Protein AF-A0A0N4UD01-F1 (afdb_monomer_lite)

Secondary structure (DSSP, 8-state):
--HHHHHHHHHHHHHHHHHHHHHHHHHHHHHHHHHHHHHHHHHHHHHH--GGGS-HHHHHHHHHHHHHHHHHHHHS---HHHHHHHHHHHHHHHHHHHHHHHHHHHHHHHHHHHHHT-

Structure (mmCIF, N/CA/C/O backbone):
data_AF-A0A0N4UD01-F1
#
_entry.id   AF-A0A0N4UD01-F1
#
loop_
_atom_site.group_PDB
_atom_site.id
_atom_site.type_symbol
_atom_site.label_atom_id
_atom_site.label_alt_id
_atom_site.label_comp_id
_atom_site.label_asym_id
_atom_site.label_entity_id
_atom_site.label_seq_id
_atom_site.p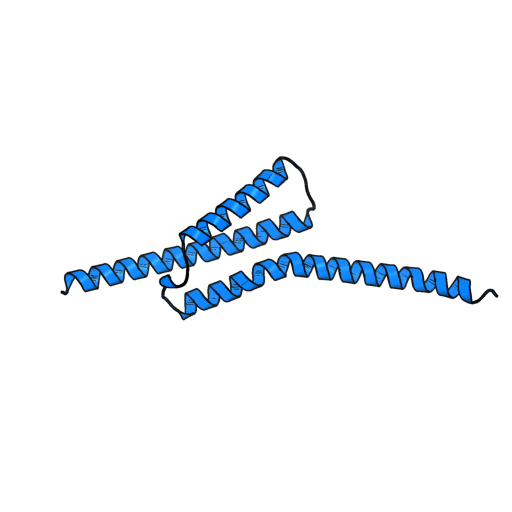dbx_PDB_ins_code
_atom_site.Cartn_x
_atom_site.Cartn_y
_atom_site.Cartn_z
_atom_site.occupancy
_atom_site.B_iso_or_equiv
_atom_site.auth_seq_id
_atom_site.auth_comp_id
_atom_site.auth_asym_id
_atom_site.auth_atom_id
_atom_site.pdbx_PDB_model_num
ATOM 1 N N . MET A 1 1 ? -8.208 -9.729 56.823 1.00 49.91 1 MET A N 1
ATOM 2 C CA . MET A 1 1 ? -7.866 -9.969 55.401 1.00 49.91 1 MET A CA 1
ATOM 3 C C . MET A 1 1 ? -8.584 -8.994 54.443 1.00 49.91 1 MET A C 1
ATOM 5 O O . MET A 1 1 ? -9.029 -9.388 53.385 1.00 49.91 1 MET A O 1
ATOM 9 N N . MET A 1 2 ? -8.692 -7.696 54.756 1.00 59.66 2 MET A N 1
ATOM 10 C CA . MET A 1 2 ? -9.472 -6.738 53.934 1.00 59.66 2 MET A CA 1
ATOM 11 C C . MET A 1 2 ? -8.598 -5.812 53.064 1.00 59.66 2 MET A C 1
ATOM 13 O O . MET A 1 2 ? -9.105 -4.932 52.378 1.00 59.66 2 MET A O 1
ATOM 17 N N . LEU A 1 3 ? -7.273 -5.984 53.113 1.00 64.81 3 LEU A N 1
ATOM 18 C CA . LEU A 1 3 ? -6.328 -5.140 52.376 1.00 64.81 3 LEU A CA 1
ATOM 19 C C . LEU A 1 3 ? -6.055 -5.652 50.948 1.00 64.81 3 LEU A C 1
ATOM 21 O O . LEU A 1 3 ? -5.754 -4.836 50.090 1.00 64.81 3 LEU A O 1
ATOM 25 N N . ILE A 1 4 ? -6.240 -6.953 50.672 1.00 71.56 4 ILE A N 1
ATOM 26 C CA . ILE A 1 4 ? -6.049 -7.542 49.328 1.00 71.56 4 ILE A CA 1
ATOM 27 C C . ILE A 1 4 ? -7.150 -7.098 48.342 1.00 71.56 4 ILE A C 1
ATOM 29 O O . ILE A 1 4 ? -6.863 -6.813 47.181 1.00 71.56 4 ILE A O 1
ATOM 33 N N . GLU A 1 5 ? -8.398 -6.974 48.806 1.00 69.19 5 GLU A N 1
ATOM 34 C CA . GLU A 1 5 ? -9.534 -6.587 47.953 1.00 69.19 5 GLU A CA 1
ATOM 35 C C . GLU A 1 5 ? -9.434 -5.129 47.484 1.00 69.19 5 GLU A C 1
ATOM 37 O O . GLU A 1 5 ? -9.598 -4.846 46.301 1.00 69.19 5 GLU A O 1
ATOM 42 N N . ARG A 1 6 ? -9.064 -4.190 48.371 1.00 66.06 6 ARG A N 1
ATOM 43 C CA . ARG A 1 6 ? -8.864 -2.786 47.968 1.00 66.06 6 ARG A CA 1
ATOM 44 C C . ARG A 1 6 ? -7.727 -2.631 46.956 1.00 66.06 6 ARG A C 1
ATOM 46 O O . ARG A 1 6 ? -7.882 -1.879 45.999 1.00 66.06 6 ARG A O 1
ATOM 53 N N . THR A 1 7 ? -6.635 -3.385 47.110 1.00 63.31 7 THR A N 1
ATOM 54 C CA . THR A 1 7 ? -5.548 -3.378 46.120 1.00 63.31 7 THR A CA 1
ATOM 55 C C . THR A 1 7 ? -5.973 -3.969 44.778 1.00 63.31 7 THR A C 1
ATOM 57 O O . THR A 1 7 ? -5.538 -3.472 43.747 1.00 63.31 7 THR A O 1
ATOM 60 N N . ALA A 1 8 ? -6.857 -4.972 44.752 1.00 60.41 8 ALA A N 1
ATOM 61 C CA . ALA A 1 8 ? -7.358 -5.542 43.500 1.00 60.41 8 ALA A CA 1
ATOM 62 C C . ALA A 1 8 ? -8.215 -4.536 42.709 1.00 60.41 8 ALA A C 1
ATOM 64 O O . ALA A 1 8 ? -8.070 -4.437 41.489 1.00 60.41 8 ALA A O 1
ATOM 65 N N . ILE A 1 9 ? -9.040 -3.742 43.403 1.00 60.78 9 ILE A N 1
ATOM 66 C CA . ILE A 1 9 ? -9.859 -2.693 42.779 1.00 60.78 9 ILE A CA 1
ATOM 67 C C . ILE A 1 9 ? -9.003 -1.540 42.236 1.00 60.78 9 ILE A C 1
ATOM 69 O O . ILE A 1 9 ? -9.370 -0.979 41.212 1.00 60.78 9 ILE A O 1
ATOM 73 N N . GLU A 1 10 ? -7.851 -1.216 42.838 1.00 66.62 10 GLU A N 1
ATOM 74 C CA . GLU A 1 10 ? -6.907 -0.221 42.284 1.00 66.62 10 GLU A CA 1
ATOM 75 C C . GLU A 1 10 ? -5.976 -0.789 41.196 1.00 66.62 10 GLU A C 1
ATOM 77 O O . GLU A 1 10 ? -5.565 -0.066 40.287 1.00 66.62 10 GLU A O 1
ATOM 82 N N . MET A 1 11 ? -5.677 -2.091 41.217 1.00 63.50 11 MET A N 1
ATOM 83 C CA . MET A 1 11 ? -4.901 -2.748 40.156 1.00 63.50 11 MET A CA 1
ATOM 84 C C . MET A 1 11 ? -5.709 -2.935 38.862 1.00 63.50 11 MET A C 1
ATOM 86 O O . MET A 1 11 ? -5.126 -2.933 37.775 1.00 63.50 11 MET A O 1
ATOM 90 N N . LEU A 1 12 ? -7.039 -3.051 38.953 1.00 67.19 12 LEU A N 1
ATOM 91 C CA . LEU A 1 12 ? -7.939 -3.145 37.798 1.00 67.19 12 LEU A CA 1
ATOM 92 C C . LEU A 1 12 ? -7.863 -1.932 36.843 1.00 67.19 12 LEU A C 1
ATOM 94 O O . LEU A 1 12 ? -7.619 -2.159 35.655 1.00 67.19 12 LEU A O 1
ATOM 98 N N . PRO A 1 13 ? -8.004 -0.663 37.298 1.00 74.62 13 PRO A N 1
ATOM 99 C CA . PRO A 1 13 ? -7.938 0.495 36.415 1.00 74.62 13 PRO A CA 1
ATOM 100 C C . PRO A 1 13 ? -6.541 0.669 35.830 1.00 74.62 13 PRO A C 1
ATOM 102 O O . PRO A 1 13 ? -6.432 0.992 34.653 1.00 74.62 13 PRO A O 1
ATOM 105 N N . LEU A 1 14 ? -5.468 0.397 36.586 1.00 77.94 14 LEU A N 1
ATOM 106 C CA . LEU A 1 14 ? -4.110 0.443 36.033 1.00 77.94 14 LEU A CA 1
ATOM 107 C C . LEU A 1 14 ? -3.938 -0.576 34.904 1.00 77.94 14 LEU A C 1
ATOM 109 O O . LEU A 1 14 ? -3.404 -0.228 33.854 1.00 77.94 14 LEU A O 1
ATOM 113 N N . ARG A 1 15 ? -4.410 -1.817 35.081 1.00 78.38 15 ARG A N 1
ATOM 114 C CA . ARG A 1 15 ? -4.319 -2.850 34.040 1.00 78.38 15 ARG A CA 1
ATOM 115 C C . ARG A 1 15 ? -5.110 -2.465 32.791 1.00 78.38 15 ARG A C 1
ATOM 117 O O . ARG A 1 15 ? -4.600 -2.645 31.686 1.00 78.38 15 ARG A O 1
ATOM 124 N N . GLU A 1 16 ? -6.314 -1.921 32.951 1.00 79.94 16 GLU A N 1
ATOM 125 C CA . GLU A 1 16 ? -7.118 -1.456 31.819 1.00 79.94 16 GLU A CA 1
ATOM 126 C C . GLU A 1 16 ? -6.483 -0.250 31.121 1.00 79.94 16 GLU A C 1
ATOM 128 O O . GLU A 1 16 ? -6.299 -0.298 29.905 1.00 79.94 16 GLU A O 1
ATOM 133 N N . VAL A 1 17 ? -6.031 0.763 31.869 1.00 83.44 17 VAL A N 1
ATOM 134 C CA . VAL A 1 17 ? -5.336 1.944 31.329 1.00 83.44 17 VAL A CA 1
ATOM 135 C C . VAL A 1 17 ? -4.060 1.543 30.581 1.00 83.44 17 VAL A C 1
ATOM 137 O O . VAL A 1 17 ? -3.828 1.995 29.461 1.00 83.44 17 VAL A O 1
ATOM 140 N N . ILE A 1 18 ? -3.250 0.639 31.137 1.00 87.62 18 ILE A N 1
ATOM 141 C CA . ILE A 1 18 ? -2.056 0.119 30.455 1.00 87.62 18 ILE A CA 1
ATOM 142 C C . ILE A 1 18 ? -2.454 -0.618 29.170 1.00 87.62 18 ILE A C 1
ATOM 144 O O . ILE A 1 18 ? -1.831 -0.416 28.128 1.00 87.62 18 ILE A O 1
ATOM 148 N N . SER A 1 19 ? -3.514 -1.432 29.202 1.00 82.75 19 SER A N 1
ATOM 149 C CA . SER A 1 19 ? -3.964 -2.177 28.022 1.00 82.75 19 SER A CA 1
ATOM 150 C C . SER A 1 19 ? -4.487 -1.275 26.897 1.00 82.75 19 SER A C 1
ATOM 152 O O . SER A 1 19 ? -4.134 -1.504 25.739 1.00 82.75 19 SER A O 1
ATOM 154 N N . ILE A 1 20 ? -5.235 -0.207 27.207 1.00 84.31 20 ILE A N 1
ATOM 155 C CA . ILE A 1 20 ? -5.681 0.769 26.197 1.00 84.31 20 ILE A CA 1
ATOM 156 C C . ILE A 1 20 ? -4.501 1.570 25.643 1.00 84.31 20 ILE A C 1
ATOM 158 O O . ILE A 1 20 ? -4.448 1.813 24.438 1.00 84.31 20 ILE A O 1
ATOM 162 N N . MET A 1 21 ? -3.515 1.921 26.480 1.00 88.12 21 MET A N 1
ATOM 163 C CA . MET A 1 21 ? -2.298 2.603 26.029 1.00 88.12 21 MET A CA 1
ATOM 164 C C . MET A 1 21 ? -1.524 1.729 25.038 1.00 88.12 21 MET A C 1
ATOM 166 O O . MET A 1 21 ? -1.122 2.211 23.978 1.00 88.12 21 MET A O 1
ATOM 170 N N . ILE A 1 22 ? -1.370 0.434 25.340 1.00 88.81 22 ILE A N 1
ATOM 171 C CA . ILE A 1 22 ? -0.720 -0.539 24.452 1.00 88.81 22 ILE A CA 1
ATOM 172 C C . ILE A 1 22 ? -1.517 -0.715 23.155 1.00 88.81 22 ILE A C 1
ATOM 174 O O . ILE A 1 22 ? -0.916 -0.741 22.082 1.00 88.81 22 ILE A O 1
ATOM 178 N N . LEU A 1 23 ? -2.849 -0.803 23.218 1.00 84.81 23 LEU A N 1
ATOM 179 C CA . LEU A 1 23 ? -3.700 -0.971 22.035 1.00 84.81 23 LEU A CA 1
ATOM 180 C C . LEU A 1 23 ? -3.615 0.233 21.088 1.00 84.81 23 LEU A C 1
ATOM 182 O O . LEU A 1 23 ? -3.473 0.053 19.877 1.00 84.81 23 LEU A O 1
ATOM 186 N N . VAL A 1 24 ? -3.669 1.455 21.624 1.00 84.12 24 VAL A N 1
ATOM 187 C CA . VAL A 1 24 ? -3.542 2.688 20.829 1.00 84.12 24 VAL A CA 1
ATOM 188 C C . VAL A 1 24 ? -2.145 2.788 20.224 1.00 84.12 24 VAL A C 1
ATOM 190 O O . VAL A 1 24 ? -2.017 3.071 19.032 1.00 84.12 24 VAL A O 1
ATOM 193 N N . LEU A 1 25 ? -1.100 2.494 21.005 1.00 89.00 25 LEU A N 1
ATOM 194 C CA . LEU A 1 25 ? 0.277 2.480 20.514 1.00 89.00 25 LEU A CA 1
ATOM 195 C C . LEU A 1 25 ? 0.469 1.437 19.406 1.00 89.00 25 LEU A C 1
ATOM 197 O O . LEU A 1 25 ? 1.042 1.752 18.367 1.00 89.00 25 LEU A O 1
ATOM 201 N N . SER A 1 26 ? -0.050 0.221 19.598 1.00 86.94 26 SER A N 1
ATOM 202 C CA . SER A 1 26 ? -0.004 -0.865 18.614 1.00 86.94 26 SER A CA 1
ATOM 203 C C . SER A 1 26 ? -0.738 -0.491 17.328 1.00 86.94 26 SER A C 1
ATOM 205 O O . SER A 1 26 ? -0.180 -0.639 16.244 1.00 86.94 26 SER A O 1
ATOM 207 N N . SER A 1 27 ? -1.939 0.083 17.434 1.00 82.88 27 SER A N 1
ATOM 208 C CA . SER A 1 27 ? -2.721 0.551 16.281 1.00 82.88 27 SER A CA 1
ATOM 209 C C . SER A 1 27 ? -1.988 1.652 15.514 1.00 82.88 27 SER A C 1
ATOM 211 O O . SER A 1 27 ? -1.902 1.609 14.287 1.00 82.88 27 SER A O 1
ATOM 213 N N . GLY A 1 28 ? -1.382 2.601 16.234 1.00 83.38 28 GLY A N 1
ATOM 214 C CA . GLY A 1 28 ? -0.505 3.610 15.649 1.00 83.38 28 GLY A CA 1
ATOM 215 C C . GLY A 1 28 ? 0.682 2.978 14.921 1.00 83.38 28 GLY A C 1
ATOM 216 O O . GLY A 1 28 ? 0.952 3.325 13.774 1.00 83.38 28 GLY A O 1
ATOM 217 N N . PHE A 1 29 ? 1.346 1.996 15.532 1.00 87.31 29 PHE A N 1
ATOM 218 C CA . PHE A 1 29 ? 2.466 1.275 14.921 1.00 87.31 29 PHE A CA 1
ATOM 219 C C . PHE A 1 29 ? 2.057 0.470 13.682 1.00 87.31 29 PHE A C 1
ATOM 221 O O . PHE A 1 29 ? 2.825 0.390 12.732 1.00 87.31 29 PHE A O 1
ATOM 228 N N . ILE A 1 30 ? 0.850 -0.092 13.645 1.00 83.62 30 ILE A N 1
ATOM 229 C CA . ILE A 1 30 ? 0.319 -0.801 12.471 1.00 83.62 30 ILE A CA 1
ATOM 230 C C . ILE A 1 30 ? 0.101 0.177 11.307 1.00 83.62 30 ILE A C 1
ATOM 232 O O . ILE A 1 30 ? 0.463 -0.122 10.165 1.00 83.62 30 ILE A O 1
ATOM 236 N N . ILE A 1 31 ? -0.446 1.363 11.591 1.00 81.19 31 ILE A N 1
ATOM 237 C CA . ILE A 1 31 ? -0.694 2.403 10.585 1.00 81.19 31 ILE A CA 1
ATOM 238 C C . ILE A 1 31 ? 0.627 2.998 10.079 1.00 81.19 31 ILE A C 1
ATOM 240 O O . ILE A 1 31 ? 0.889 3.002 8.876 1.00 81.19 31 ILE A O 1
ATOM 244 N N . PHE A 1 32 ? 1.479 3.473 10.989 1.00 83.25 32 PHE A N 1
ATOM 245 C CA . PHE A 1 32 ? 2.726 4.157 10.641 1.00 83.25 32 PHE A CA 1
ATOM 246 C C . PHE A 1 32 ? 3.838 3.199 10.223 1.00 83.25 32 PHE A C 1
ATOM 248 O O . PHE A 1 32 ? 4.574 3.502 9.288 1.00 83.25 32 PHE A O 1
ATOM 255 N N . GLY A 1 33 ? 3.947 2.030 10.851 1.00 84.19 33 GLY A N 1
ATOM 256 C CA . GLY A 1 33 ? 4.985 1.042 10.551 1.00 84.19 33 GLY A CA 1
ATOM 257 C C . GLY A 1 33 ? 4.937 0.554 9.106 1.00 84.19 33 GLY A C 1
ATOM 258 O O . GLY A 1 33 ? 5.984 0.325 8.509 1.00 84.19 33 GLY A O 1
ATOM 259 N N . GLY A 1 34 ? 3.744 0.484 8.503 1.00 81.44 34 GLY A N 1
ATOM 260 C CA . GLY A 1 34 ? 3.601 0.207 7.072 1.00 81.44 34 GLY A CA 1
ATOM 261 C C . GLY A 1 34 ? 4.060 1.360 6.173 1.00 81.44 34 GLY A C 1
ATOM 262 O O . GLY A 1 34 ? 4.568 1.112 5.086 1.00 81.44 34 GLY A O 1
ATOM 263 N N . ALA A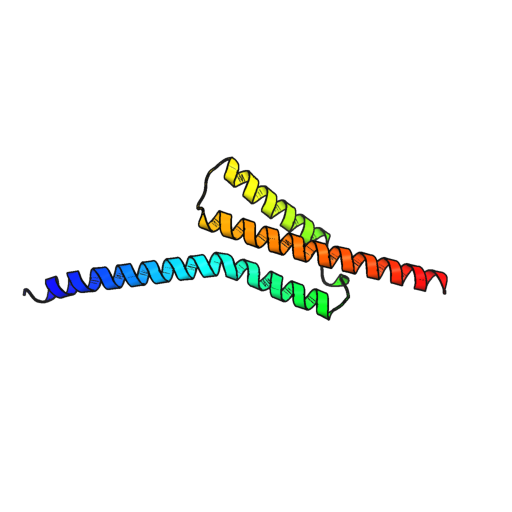 1 35 ? 3.923 2.614 6.615 1.00 82.56 35 ALA A N 1
ATOM 264 C CA . ALA A 1 35 ? 4.273 3.804 5.833 1.00 82.56 35 ALA A CA 1
ATOM 265 C C . ALA A 1 35 ? 5.775 4.141 5.862 1.00 82.56 35 ALA A C 1
ATOM 267 O O . ALA A 1 35 ? 6.325 4.602 4.861 1.00 82.56 35 ALA A O 1
ATOM 268 N N . VAL A 1 36 ? 6.445 3.877 6.988 1.00 86.19 36 VAL A N 1
ATOM 269 C CA . VAL A 1 36 ? 7.890 4.091 7.193 1.00 86.19 36 VAL A CA 1
ATOM 270 C C . VAL A 1 36 ? 8.765 3.547 6.050 1.00 86.19 36 VAL A C 1
ATOM 272 O O . VAL A 1 36 ? 9.553 4.327 5.507 1.00 86.19 36 VAL A O 1
ATOM 275 N N . PRO A 1 37 ? 8.651 2.273 5.618 1.00 82.62 37 PRO A N 1
ATOM 276 C CA . PRO A 1 37 ? 9.479 1.753 4.530 1.00 82.62 37 PRO A CA 1
ATOM 277 C C . PRO A 1 37 ? 9.262 2.504 3.215 1.00 82.62 37 PRO A C 1
ATOM 279 O O . PRO A 1 37 ? 10.210 2.651 2.453 1.00 82.62 37 PRO A O 1
ATOM 282 N N . TYR A 1 38 ? 8.063 3.035 2.953 1.00 80.69 38 TYR A N 1
ATOM 283 C CA . TYR A 1 38 ? 7.805 3.812 1.737 1.00 80.69 38 TYR A CA 1
ATOM 284 C C . TYR A 1 38 ? 8.480 5.175 1.760 1.00 80.69 38 TYR A C 1
ATOM 286 O O . TYR A 1 38 ? 8.947 5.630 0.721 1.00 80.69 38 TYR A O 1
ATOM 294 N N . VAL A 1 39 ? 8.597 5.803 2.931 1.00 83.56 39 VAL A N 1
ATOM 295 C CA . VAL A 1 39 ? 9.363 7.048 3.082 1.00 83.56 39 VAL A CA 1
ATOM 296 C C . VAL A 1 39 ? 10.852 6.792 2.849 1.00 83.56 39 VAL A C 1
ATOM 298 O O . VAL A 1 39 ? 11.483 7.515 2.081 1.00 83.56 39 VAL A O 1
ATOM 301 N N . PHE A 1 40 ? 11.410 5.732 3.437 1.00 85.94 40 PHE A N 1
ATOM 302 C CA . PHE A 1 40 ? 12.801 5.350 3.173 1.00 85.94 40 PHE A CA 1
ATOM 303 C C . PHE A 1 40 ? 13.030 5.012 1.697 1.00 85.94 40 PHE A C 1
ATOM 305 O O . PHE A 1 40 ? 13.999 5.471 1.093 1.00 85.94 40 PHE A O 1
ATOM 312 N N . GLN A 1 41 ? 12.098 4.283 1.086 1.00 82.19 41 GLN A N 1
ATOM 313 C CA . GLN A 1 41 ? 12.166 3.933 -0.327 1.00 82.19 41 GLN A CA 1
ATOM 314 C C . GLN A 1 41 ? 12.061 5.170 -1.229 1.00 82.19 41 GLN A C 1
ATOM 316 O O . GLN A 1 41 ? 12.744 5.251 -2.248 1.00 82.19 41 GLN A O 1
ATOM 321 N N . TYR A 1 42 ? 11.254 6.162 -0.847 1.00 82.81 42 TYR A N 1
ATOM 322 C CA . TYR A 1 42 ? 11.178 7.447 -1.538 1.00 82.81 42 TYR A CA 1
ATOM 323 C C . TYR A 1 42 ? 12.534 8.157 -1.534 1.00 82.81 42 TYR A C 1
ATOM 325 O O . TYR A 1 42 ? 13.003 8.602 -2.584 1.00 82.81 42 TYR A O 1
ATOM 333 N N . MET A 1 43 ? 13.183 8.232 -0.367 1.00 84.31 43 MET A N 1
ATOM 334 C CA . MET A 1 43 ? 14.503 8.851 -0.230 1.00 84.31 43 MET A CA 1
ATOM 335 C C . MET A 1 43 ? 15.544 8.144 -1.099 1.00 84.31 43 MET A C 1
ATOM 337 O O . MET A 1 43 ? 16.276 8.814 -1.825 1.00 84.31 43 MET A O 1
ATOM 341 N N . GLU A 1 44 ? 15.555 6.810 -1.108 1.00 82.75 44 GLU A N 1
ATOM 342 C CA . GLU A 1 44 ? 16.500 6.041 -1.919 1.00 82.75 44 GLU A CA 1
ATOM 343 C C . GLU A 1 44 ? 16.302 6.271 -3.429 1.00 82.75 44 GLU A C 1
ATOM 345 O O . GLU A 1 44 ? 17.277 6.451 -4.161 1.00 82.75 44 GLU A O 1
ATOM 350 N N . ILE A 1 45 ? 15.056 6.341 -3.916 1.00 76.94 45 ILE A N 1
ATOM 351 C CA . ILE A 1 45 ? 14.774 6.632 -5.335 1.00 76.94 45 ILE A CA 1
ATOM 352 C C . ILE A 1 45 ? 15.253 8.040 -5.715 1.00 76.94 45 ILE A C 1
ATOM 354 O O . ILE A 1 45 ? 15.802 8.242 -6.807 1.00 76.94 45 ILE A O 1
ATOM 358 N N . VAL A 1 46 ? 15.049 9.020 -4.831 1.00 77.38 46 VAL A N 1
ATOM 359 C CA . VAL A 1 46 ? 15.494 10.402 -5.050 1.00 77.38 46 VAL A CA 1
ATOM 360 C C . VAL A 1 46 ? 17.020 10.491 -5.052 1.00 77.38 46 VAL A C 1
ATOM 362 O O . VAL A 1 46 ? 17.582 11.141 -5.937 1.00 77.38 46 VAL A O 1
ATOM 365 N N . GLU A 1 47 ? 17.690 9.817 -4.117 1.00 78.50 47 GLU A N 1
ATOM 366 C CA . GLU A 1 47 ? 19.150 9.814 -3.990 1.00 78.50 47 GLU A CA 1
ATOM 367 C C . GLU A 1 47 ? 19.820 9.124 -5.182 1.00 78.50 47 GLU A C 1
ATOM 369 O O . GLU A 1 47 ? 20.712 9.691 -5.817 1.00 78.50 47 GLU A O 1
ATOM 374 N N . ARG A 1 48 ? 19.347 7.929 -5.555 1.00 74.94 48 ARG A N 1
ATOM 375 C CA . ARG A 1 48 ? 19.931 7.148 -6.655 1.00 74.94 48 ARG A CA 1
ATOM 376 C C . ARG A 1 48 ? 19.734 7.823 -8.014 1.00 74.94 48 ARG A C 1
ATOM 378 O O . ARG A 1 48 ? 20.472 7.496 -8.942 1.00 74.94 48 ARG A O 1
ATOM 385 N N . LYS A 1 49 ? 18.740 8.717 -8.172 1.00 67.56 49 LYS A N 1
ATOM 386 C CA . LYS A 1 49 ? 18.315 9.341 -9.454 1.00 67.56 49 LYS A CA 1
ATOM 387 C C . LYS A 1 49 ? 18.175 8.352 -10.620 1.00 67.56 49 LYS A C 1
ATOM 389 O O . LYS A 1 49 ? 18.202 8.738 -11.789 1.00 67.56 49 LYS A O 1
ATOM 394 N N . ASN A 1 50 ? 18.046 7.071 -10.309 1.00 60.38 50 ASN A N 1
ATOM 395 C CA . ASN A 1 50 ? 18.089 5.990 -11.263 1.00 60.38 50 ASN A CA 1
ATOM 396 C C . ASN A 1 50 ? 16.999 5.014 -10.840 1.00 60.38 50 ASN A C 1
ATOM 398 O O . ASN A 1 50 ? 17.124 4.318 -9.836 1.00 60.38 50 ASN A O 1
ATOM 402 N N . SER A 1 51 ? 15.896 4.995 -11.586 1.00 56.62 51 SER A N 1
ATOM 403 C CA . SER A 1 51 ? 14.751 4.132 -11.290 1.00 56.62 51 SER A CA 1
ATOM 404 C C . SER A 1 51 ? 15.039 2.654 -11.550 1.00 56.62 51 SER A C 1
ATOM 406 O O . SER A 1 51 ? 14.145 1.839 -11.391 1.00 56.62 51 SER A O 1
ATOM 408 N N . GLN A 1 52 ? 16.260 2.276 -11.940 1.00 56.34 52 GLN A N 1
ATOM 409 C CA . GLN A 1 52 ? 16.612 0.868 -12.128 1.00 56.34 52 GLN A CA 1
ATOM 410 C C . GLN A 1 52 ? 16.583 0.059 -10.828 1.00 56.34 52 GLN A C 1
ATOM 412 O O . GLN A 1 52 ? 16.358 -1.144 -10.880 1.00 56.34 52 GLN A O 1
ATOM 417 N N . GLY A 1 53 ? 16.737 0.707 -9.669 1.00 59.69 53 GLY A N 1
ATOM 418 C CA . GLY A 1 53 ? 16.551 0.045 -8.376 1.00 59.69 53 GLY A CA 1
ATOM 419 C C . GLY A 1 53 ? 15.089 -0.277 -8.043 1.00 59.69 53 GLY A C 1
ATOM 420 O O . GLY A 1 53 ? 14.840 -1.047 -7.122 1.00 59.69 53 GLY A O 1
ATOM 421 N N . PHE A 1 54 ? 14.112 0.286 -8.768 1.00 64.62 54 PHE A N 1
ATOM 422 C CA . PHE A 1 54 ? 12.702 0.185 -8.400 1.00 64.62 54 PHE A CA 1
ATOM 423 C C . PHE A 1 54 ? 11.808 -0.219 -9.577 1.00 64.62 54 PHE A C 1
ATOM 425 O O . PHE A 1 54 ? 11.681 0.484 -10.580 1.00 64.62 54 PHE A O 1
ATOM 432 N N . SER A 1 55 ? 11.138 -1.364 -9.437 1.00 74.31 55 SER A N 1
ATOM 433 C CA . SER A 1 55 ? 10.241 -1.886 -10.465 1.00 74.31 55 SER A CA 1
ATOM 434 C C . SER A 1 55 ? 8.900 -1.151 -10.438 1.00 74.31 55 SER A C 1
ATOM 436 O O . SER A 1 55 ? 8.069 -1.356 -9.552 1.00 74.31 55 SER A O 1
ATOM 438 N N . LEU A 1 56 ? 8.665 -0.325 -11.459 1.00 79.31 56 LEU A N 1
ATOM 439 C CA . LEU A 1 56 ? 7.377 0.333 -11.706 1.00 79.31 56 LEU A CA 1
ATOM 440 C C . LEU A 1 56 ? 6.228 -0.695 -11.741 1.00 79.31 56 LEU A C 1
ATOM 442 O O . LEU A 1 56 ? 5.156 -0.429 -11.203 1.00 79.31 56 LEU A O 1
ATOM 446 N N . LEU A 1 57 ? 6.475 -1.895 -12.284 1.00 84.00 57 LEU A N 1
ATOM 447 C CA . LEU A 1 57 ? 5.508 -2.999 -12.305 1.00 84.00 57 LEU A CA 1
ATOM 448 C C . LEU A 1 57 ? 5.142 -3.483 -10.896 1.00 84.00 57 LEU A C 1
ATOM 450 O O . LEU A 1 57 ? 3.967 -3.706 -10.612 1.00 84.00 57 LEU A O 1
ATOM 454 N N . VAL A 1 58 ? 6.124 -3.601 -9.998 1.00 83.75 58 VAL A N 1
ATOM 455 C CA . VAL A 1 58 ? 5.878 -3.983 -8.598 1.00 83.75 58 VAL A CA 1
ATOM 456 C C . VAL A 1 58 ? 5.061 -2.900 -7.897 1.00 83.75 58 VAL A C 1
ATOM 458 O O . VAL A 1 58 ? 4.067 -3.210 -7.249 1.00 83.75 58 VAL A O 1
ATOM 461 N N . CYS A 1 59 ? 5.401 -1.624 -8.093 1.00 84.56 59 CYS A N 1
ATOM 462 C CA . CYS A 1 59 ? 4.637 -0.510 -7.528 1.00 84.56 59 CYS A CA 1
ATOM 463 C C . CYS A 1 59 ? 3.174 -0.497 -8.003 1.00 84.56 59 CYS A C 1
ATOM 465 O O . CYS A 1 59 ? 2.260 -0.374 -7.188 1.00 84.56 59 CYS A O 1
ATOM 467 N N . LEU A 1 60 ? 2.939 -0.710 -9.303 1.00 86.12 60 LEU A N 1
ATOM 468 C CA . LEU A 1 60 ? 1.591 -0.864 -9.857 1.00 86.12 60 LEU A CA 1
ATOM 469 C C . LEU A 1 60 ? 0.853 -2.054 -9.236 1.00 86.12 60 LEU A C 1
ATOM 471 O O . LEU A 1 60 ? -0.306 -1.916 -8.852 1.00 86.12 60 LEU A O 1
ATOM 475 N N . SER A 1 61 ? 1.523 -3.198 -9.075 1.00 88.94 61 SER A N 1
ATOM 476 C CA . SER A 1 61 ? 0.936 -4.378 -8.434 1.00 88.94 61 SER A CA 1
ATOM 477 C C . SER A 1 61 ? 0.522 -4.104 -6.985 1.00 88.94 61 SER A C 1
ATOM 479 O O . SER A 1 61 ? -0.555 -4.534 -6.571 1.00 88.94 61 SER A O 1
ATOM 481 N N . LEU A 1 62 ? 1.332 -3.373 -6.209 1.00 87.69 62 LEU A N 1
ATOM 482 C CA . LEU A 1 62 ? 0.973 -2.975 -4.842 1.00 87.69 62 LEU A CA 1
ATOM 483 C C . LEU A 1 62 ? -0.177 -1.963 -4.825 1.00 87.69 62 LEU A C 1
ATOM 485 O O . LEU A 1 62 ? -1.034 -2.028 -3.944 1.00 87.69 62 LEU A O 1
ATOM 489 N N . CYS A 1 63 ? -0.224 -1.044 -5.789 1.00 87.75 63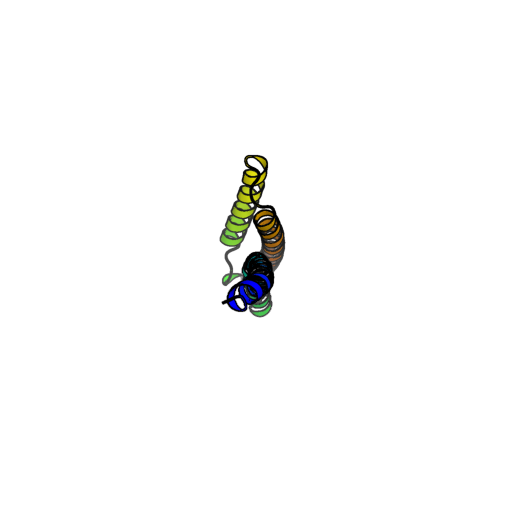 CYS A N 1
ATOM 490 C CA . CYS A 1 63 ? -1.334 -0.108 -5.941 1.00 87.75 63 CYS A CA 1
ATOM 491 C C . CYS A 1 63 ? -2.654 -0.864 -6.178 1.00 87.75 63 CYS A C 1
ATOM 493 O O . CYS A 1 63 ? -3.617 -0.668 -5.437 1.00 87.75 63 CYS A O 1
ATOM 495 N N . ILE A 1 64 ? -2.661 -1.821 -7.115 1.00 89.69 64 ILE A N 1
ATOM 496 C CA . ILE A 1 64 ? -3.814 -2.694 -7.391 1.00 89.69 64 ILE A CA 1
ATOM 497 C C . ILE A 1 64 ? -4.208 -3.495 -6.142 1.00 89.69 64 ILE A C 1
ATOM 499 O O . ILE A 1 64 ? -5.387 -3.553 -5.802 1.00 89.69 64 ILE A O 1
ATOM 503 N N . ALA A 1 65 ? -3.243 -4.059 -5.411 1.00 90.44 65 ALA A N 1
ATOM 504 C CA . ALA A 1 65 ? -3.517 -4.798 -4.179 1.00 90.44 65 ALA A CA 1
ATOM 505 C C . ALA A 1 65 ? -4.190 -3.930 -3.098 1.00 90.44 65 ALA A C 1
ATOM 507 O O . ALA A 1 65 ? -5.112 -4.387 -2.421 1.00 90.44 65 ALA A O 1
ATOM 508 N N . ASN A 1 66 ? -3.767 -2.670 -2.944 1.00 86.81 66 ASN A N 1
ATOM 509 C CA . ASN A 1 66 ? -4.403 -1.737 -2.010 1.00 86.81 66 ASN A CA 1
ATOM 510 C C . ASN A 1 66 ? -5.816 -1.336 -2.466 1.00 86.81 66 ASN A C 1
ATOM 512 O O . ASN A 1 66 ? -6.717 -1.275 -1.631 1.00 86.81 66 ASN A O 1
ATOM 516 N N . ILE A 1 67 ? -6.046 -1.147 -3.772 1.00 87.19 67 ILE A N 1
ATOM 517 C CA . ILE A 1 67 ? -7.391 -0.908 -4.326 1.00 87.19 67 ILE A CA 1
ATOM 518 C C . ILE A 1 67 ? -8.308 -2.097 -4.033 1.00 87.19 67 ILE A C 1
ATOM 520 O O . ILE A 1 67 ? -9.406 -1.908 -3.516 1.00 87.19 67 ILE A O 1
ATOM 524 N N . LEU A 1 68 ? -7.848 -3.325 -4.296 1.00 87.06 68 LEU A N 1
ATOM 525 C CA . LEU A 1 68 ? -8.605 -4.540 -3.990 1.00 87.06 68 LEU A CA 1
ATOM 526 C C . LEU A 1 68 ? -8.979 -4.600 -2.506 1.00 87.06 68 LEU A C 1
ATOM 528 O O . LEU A 1 68 ? -10.120 -4.914 -2.181 1.00 87.06 68 LEU A O 1
ATOM 532 N N . ARG A 1 69 ? -8.066 -4.228 -1.602 1.00 84.12 69 ARG A N 1
ATOM 533 C CA . ARG A 1 69 ? -8.342 -4.187 -0.157 1.00 84.12 69 ARG A CA 1
ATOM 534 C C . ARG A 1 69 ? -9.448 -3.192 0.208 1.00 84.12 69 ARG A C 1
ATOM 536 O O . ARG A 1 69 ? -10.295 -3.507 1.040 1.00 84.12 69 ARG A O 1
ATOM 543 N N . ILE A 1 70 ? -9.473 -2.025 -0.434 1.00 84.00 70 ILE A N 1
ATOM 544 C CA . ILE A 1 70 ? -10.534 -1.024 -0.247 1.00 84.00 70 ILE A CA 1
ATOM 545 C C . ILE A 1 70 ? -11.869 -1.537 -0.814 1.00 84.00 70 ILE A C 1
ATOM 547 O O . ILE A 1 70 ? -12.903 -1.390 -0.168 1.00 84.00 70 ILE A O 1
ATOM 551 N N . LEU A 1 71 ? -11.862 -2.207 -1.971 1.00 84.3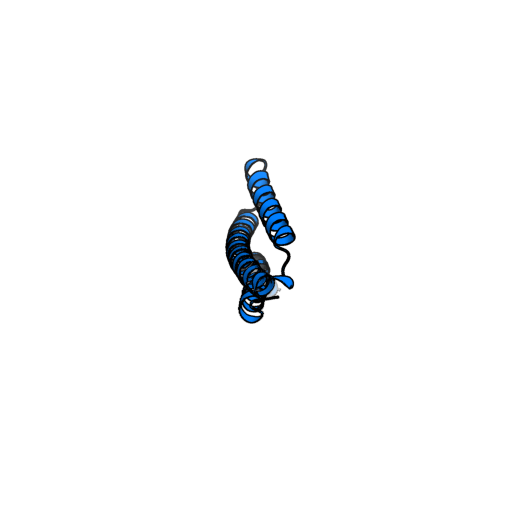1 71 LEU A N 1
ATOM 552 C CA . LEU A 1 71 ? -13.067 -2.821 -2.547 1.00 84.31 71 LEU A CA 1
ATOM 553 C C . LEU A 1 71 ? -13.632 -3.938 -1.655 1.00 84.31 71 LEU A C 1
ATOM 555 O O . LEU A 1 71 ? -14.845 -4.008 -1.453 1.00 84.31 71 LEU A O 1
ATOM 559 N N . PHE A 1 72 ? -12.771 -4.765 -1.052 1.00 79.81 72 PHE A N 1
ATOM 560 C CA . PHE A 1 72 ? -13.190 -5.783 -0.080 1.00 79.81 72 PHE A CA 1
ATOM 561 C C . PHE A 1 72 ? -13.883 -5.180 1.149 1.00 79.81 72 PHE A C 1
ATOM 563 O O . PHE A 1 72 ? -14.794 -5.806 1.691 1.00 79.81 72 PHE A O 1
ATOM 570 N N . TRP A 1 73 ? -13.514 -3.963 1.565 1.00 78.56 73 TRP A N 1
ATOM 571 C CA . TRP A 1 73 ? -14.181 -3.274 2.676 1.00 78.56 73 TRP A CA 1
ATOM 572 C C . TRP A 1 73 ? -15.639 -2.921 2.366 1.00 78.56 73 TRP A C 1
ATOM 574 O O . TRP A 1 73 ? -16.498 -3.023 3.243 1.00 78.56 73 TRP A O 1
ATOM 584 N N . VAL A 1 74 ? -15.932 -2.531 1.118 1.00 76.62 74 VAL A N 1
ATOM 585 C CA . VAL A 1 74 ? -17.302 -2.221 0.673 1.00 76.62 74 VAL A CA 1
ATOM 586 C C . VAL A 1 74 ? -18.186 -3.467 0.746 1.00 76.62 74 VAL A C 1
ATOM 588 O O . VAL A 1 74 ? -19.339 -3.370 1.155 1.00 76.62 74 VAL A O 1
ATOM 591 N N . GLY A 1 75 ? -17.636 -4.638 0.404 1.00 78.50 75 GLY A N 1
ATOM 592 C CA . GLY A 1 75 ? -18.348 -5.915 0.495 1.00 78.50 75 GLY A CA 1
ATOM 593 C C . GLY A 1 75 ? -18.524 -6.420 1.931 1.00 78.50 75 GLY A C 1
ATOM 594 O O . GLY A 1 75 ? -19.600 -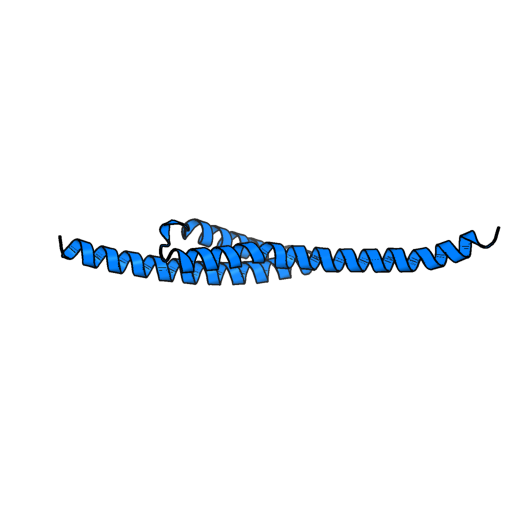6.886 2.296 1.00 78.50 75 GLY A O 1
ATOM 595 N N . LYS A 1 76 ? -17.486 -6.317 2.769 1.00 77.50 76 LYS A N 1
ATOM 596 C CA . LYS A 1 76 ? -17.519 -6.724 4.179 1.00 77.50 76 LYS A CA 1
ATOM 597 C C . LYS A 1 76 ? -16.826 -5.665 5.030 1.00 77.50 76 LYS A C 1
ATOM 599 O O . LYS A 1 76 ? -15.599 -5.581 5.039 1.00 77.50 76 LYS A O 1
ATOM 604 N N . ARG A 1 77 ? -17.619 -4.896 5.784 1.00 76.56 77 ARG A N 1
ATOM 605 C CA . ARG A 1 77 ? -17.120 -3.913 6.759 1.00 76.56 77 ARG A CA 1
ATOM 606 C C . ARG A 1 77 ? -16.196 -4.625 7.755 1.00 76.56 77 ARG A C 1
ATOM 608 O O . ARG A 1 77 ? -16.655 -5.442 8.550 1.00 76.56 77 ARG A O 1
ATOM 615 N N . PHE A 1 78 ? -14.902 -4.335 7.681 1.00 73.25 78 PHE A N 1
ATOM 616 C CA . PHE A 1 78 ? -13.896 -4.754 8.659 1.00 73.25 78 PHE A CA 1
ATOM 617 C C . PHE A 1 78 ? -13.449 -3.559 9.513 1.00 73.25 78 PHE A C 1
ATOM 619 O O . PHE A 1 78 ? -13.926 -2.438 9.312 1.00 73.25 78 PHE A O 1
ATOM 626 N N . ASP A 1 79 ? -12.549 -3.816 10.463 1.00 75.88 79 ASP A N 1
ATOM 627 C CA . ASP A 1 79 ? -12.021 -2.845 11.425 1.00 75.88 79 ASP A CA 1
ATOM 628 C C . ASP A 1 79 ? -11.578 -1.519 10.766 1.00 75.88 79 ASP A C 1
ATOM 630 O O . ASP A 1 79 ? -10.797 -1.498 9.807 1.00 75.88 79 ASP A O 1
ATOM 634 N N . LEU A 1 80 ? -12.091 -0.400 11.289 1.00 77.19 80 LEU A N 1
ATOM 635 C CA . LEU A 1 80 ? -11.838 0.949 10.775 1.00 77.19 80 LEU A CA 1
ATOM 636 C C . LEU A 1 80 ? -10.350 1.321 10.842 1.00 77.19 80 LEU A C 1
ATOM 638 O O . LEU A 1 80 ? -9.867 2.034 9.961 1.00 77.19 80 LEU A O 1
ATOM 642 N N . ALA A 1 81 ? -9.609 0.816 11.835 1.00 77.31 81 ALA A N 1
ATOM 643 C CA . ALA A 1 81 ? -8.173 1.075 11.956 1.00 77.31 81 ALA A CA 1
ATOM 644 C C . ALA A 1 81 ? -7.389 0.500 10.762 1.00 77.31 81 ALA A C 1
ATOM 646 O O . ALA A 1 81 ? -6.512 1.159 10.196 1.00 77.31 81 ALA A O 1
ATOM 647 N N . LEU A 1 82 ? -7.764 -0.703 10.320 1.00 79.88 82 LEU A N 1
ATOM 648 C CA . LEU A 1 82 ? -7.147 -1.386 9.181 1.00 79.88 82 LEU A CA 1
ATOM 649 C C . LEU A 1 82 ? -7.499 -0.707 7.846 1.00 79.88 82 LEU A C 1
ATOM 651 O O . LEU A 1 82 ? -6.707 -0.703 6.896 1.00 79.88 82 LEU A O 1
ATOM 655 N N . LEU A 1 83 ? -8.685 -0.095 7.771 1.00 81.06 83 LEU A N 1
ATOM 656 C CA . LEU A 1 83 ? -9.091 0.708 6.620 1.00 81.06 83 LEU A CA 1
ATOM 657 C C . LEU A 1 83 ? -8.253 1.985 6.529 1.00 81.06 83 LEU A C 1
ATOM 659 O O . LEU A 1 83 ? -7.699 2.273 5.468 1.00 81.06 83 LEU A O 1
ATOM 663 N N . ALA A 1 84 ? -8.124 2.716 7.640 1.00 83.31 84 ALA A N 1
ATOM 664 C CA . ALA A 1 84 ? -7.310 3.926 7.705 1.00 83.31 84 ALA A CA 1
ATOM 665 C C . ALA A 1 84 ? -5.851 3.637 7.316 1.00 83.31 84 ALA A C 1
ATOM 667 O O . ALA A 1 84 ? -5.290 4.351 6.483 1.00 83.31 84 ALA A O 1
ATOM 668 N N . GLN A 1 85 ? -5.273 2.537 7.819 1.00 84.62 85 GLN A N 1
ATOM 669 C CA . GLN A 1 85 ? -3.954 2.052 7.395 1.00 84.62 85 GLN A CA 1
ATOM 670 C C . GLN A 1 85 ? -3.875 1.883 5.870 1.00 84.62 85 GLN A C 1
ATOM 672 O O . GLN A 1 85 ? -2.941 2.372 5.235 1.00 84.62 85 GLN A O 1
ATOM 677 N N . SER A 1 86 ? -4.855 1.204 5.270 1.00 85.06 86 SER A N 1
ATOM 678 C CA . SER A 1 86 ? -4.865 0.907 3.833 1.00 85.06 86 SER A CA 1
ATOM 679 C C . SER A 1 86 ? -4.972 2.168 2.971 1.00 85.06 86 SER A C 1
ATOM 681 O O . SER A 1 86 ? -4.333 2.244 1.924 1.00 85.06 86 SER A O 1
ATOM 683 N N . ILE A 1 87 ? -5.727 3.177 3.416 1.00 86.62 87 ILE A N 1
ATOM 684 C CA . ILE A 1 87 ? -5.857 4.473 2.730 1.00 86.62 87 ILE A CA 1
ATOM 685 C C . ILE A 1 87 ? -4.538 5.258 2.775 1.00 86.62 87 ILE A C 1
ATOM 687 O O . ILE A 1 87 ? -4.093 5.785 1.749 1.00 86.62 87 ILE A O 1
ATOM 691 N N . VAL A 1 88 ? -3.886 5.316 3.943 1.00 87.81 88 VAL A N 1
ATOM 692 C CA . VAL A 1 88 ? -2.573 5.969 4.100 1.00 87.81 88 VAL A CA 1
ATOM 693 C C . VAL A 1 88 ? -1.536 5.276 3.216 1.00 87.81 88 VAL A C 1
ATOM 695 O O . VAL A 1 88 ? -0.840 5.927 2.439 1.00 87.81 88 VAL A O 1
ATOM 698 N N . MET A 1 89 ? -1.493 3.945 3.257 1.00 86.94 89 MET A N 1
ATOM 699 C CA . MET A 1 89 ? -0.585 3.138 2.446 1.00 86.94 89 MET A CA 1
ATOM 700 C C . MET A 1 89 ? -0.843 3.292 0.941 1.00 86.94 89 MET A C 1
ATOM 702 O O . MET A 1 89 ? 0.109 3.403 0.168 1.00 86.94 89 MET A O 1
ATOM 706 N N . PHE A 1 90 ? -2.106 3.361 0.514 1.00 88.62 90 PHE A N 1
ATOM 707 C CA . PHE A 1 90 ? -2.466 3.655 -0.874 1.00 88.62 90 PHE A CA 1
ATOM 708 C C . PHE A 1 90 ? -1.959 5.035 -1.315 1.00 88.62 90 PHE A C 1
ATOM 710 O O . PHE A 1 90 ? -1.361 5.160 -2.382 1.00 88.62 90 PHE A O 1
ATOM 717 N N . SER A 1 91 ? -2.119 6.055 -0.472 1.00 87.94 91 SER A N 1
ATOM 718 C CA . SER A 1 91 ? -1.619 7.407 -0.754 1.00 87.94 91 SER A CA 1
ATOM 719 C C . SER A 1 91 ? -0.094 7.419 -0.921 1.00 87.94 91 SER A C 1
ATOM 721 O O . SER A 1 91 ? 0.417 7.956 -1.905 1.00 87.94 91 SER A O 1
ATOM 723 N N . CYS A 1 92 ? 0.639 6.749 -0.025 1.00 88.06 92 CYS A N 1
ATOM 724 C CA . CYS A 1 92 ? 2.090 6.572 -0.149 1.00 88.06 92 CYS A CA 1
ATOM 725 C C . CYS A 1 92 ? 2.478 5.844 -1.446 1.00 88.06 92 CYS A C 1
ATOM 727 O O . CYS A 1 92 ? 3.427 6.248 -2.117 1.00 88.06 92 CYS A O 1
ATOM 729 N N . MET A 1 93 ? 1.731 4.805 -1.832 1.00 87.50 93 MET A N 1
ATOM 730 C CA . MET A 1 93 ? 1.960 4.063 -3.077 1.00 87.50 93 MET A CA 1
ATOM 731 C C . MET A 1 93 ? 1.812 4.930 -4.321 1.00 87.50 93 MET A C 1
ATOM 733 O O . MET A 1 93 ? 2.637 4.844 -5.229 1.00 87.50 93 MET A O 1
ATOM 737 N N . VAL A 1 94 ? 0.786 5.780 -4.368 1.00 88.56 94 VAL A N 1
ATOM 738 C CA . VAL A 1 94 ? 0.560 6.685 -5.502 1.00 88.56 94 VAL A CA 1
ATOM 739 C C . VAL A 1 94 ? 1.705 7.690 -5.632 1.00 88.56 94 VAL A C 1
ATOM 741 O O . VAL A 1 94 ? 2.222 7.876 -6.734 1.00 88.56 94 VAL A O 1
ATOM 744 N N . LEU A 1 95 ? 2.163 8.276 -4.519 1.00 88.25 95 LEU A N 1
ATOM 745 C CA . LEU A 1 95 ? 3.312 9.192 -4.515 1.00 88.25 95 LEU A CA 1
ATOM 746 C C . LEU A 1 95 ? 4.593 8.502 -5.008 1.00 88.25 95 LEU A C 1
ATOM 748 O O . LEU A 1 95 ? 5.326 9.041 -5.841 1.00 88.25 95 LEU A O 1
ATOM 752 N N . MET A 1 96 ? 4.840 7.276 -4.541 1.00 85.75 96 MET A N 1
ATOM 753 C CA . MET A 1 96 ? 5.977 6.463 -4.980 1.00 85.75 96 MET A CA 1
ATOM 754 C C . MET A 1 96 ? 5.919 6.135 -6.471 1.00 85.75 96 MET A C 1
ATOM 756 O O . MET A 1 96 ? 6.934 6.214 -7.175 1.00 85.75 96 MET A O 1
ATOM 760 N N . LEU A 1 97 ? 4.730 5.809 -6.978 1.00 87.56 97 LEU A N 1
ATOM 761 C CA . LEU A 1 97 ? 4.509 5.536 -8.391 1.00 87.56 97 LEU A CA 1
ATOM 762 C C . LEU A 1 97 ? 4.779 6.779 -9.245 1.00 87.56 97 LEU A C 1
ATOM 764 O O . LEU A 1 97 ? 5.477 6.684 -10.256 1.00 87.56 97 LEU A O 1
ATOM 768 N N . GLU A 1 98 ? 4.281 7.947 -8.834 1.00 86.31 98 GLU A N 1
ATOM 769 C CA . GLU A 1 98 ? 4.471 9.208 -9.555 1.00 86.31 98 GLU A CA 1
ATOM 770 C C . GLU A 1 98 ? 5.960 9.536 -9.733 1.00 86.31 98 GLU A C 1
ATOM 772 O O . GLU A 1 98 ? 6.409 9.838 -10.847 1.00 86.31 98 GLU A O 1
ATOM 777 N N . VAL A 1 99 ? 6.746 9.429 -8.657 1.00 85.06 99 VAL A N 1
ATOM 778 C CA . VAL A 1 99 ? 8.194 9.681 -8.701 1.00 85.06 99 VAL A CA 1
ATOM 779 C C . VAL A 1 99 ? 8.906 8.666 -9.583 1.00 85.06 99 VAL A C 1
ATOM 781 O O . VAL A 1 99 ? 9.732 9.051 -10.414 1.00 85.06 99 VAL A O 1
ATOM 784 N N . SER A 1 100 ? 8.547 7.390 -9.474 1.00 82.31 100 SER A N 1
ATOM 785 C CA . SER A 1 100 ? 9.146 6.316 -10.272 1.00 82.31 100 SER A CA 1
ATOM 786 C C . SER A 1 100 ? 8.882 6.498 -11.768 1.00 82.31 100 SER A C 1
ATOM 788 O O . SER A 1 100 ? 9.800 6.404 -12.585 1.00 82.31 100 SER A O 1
ATOM 790 N N . VAL A 1 101 ? 7.651 6.859 -12.140 1.00 84.62 101 VAL A N 1
ATOM 791 C CA . VAL A 1 101 ? 7.258 7.175 -13.524 1.00 84.62 101 VAL A CA 1
ATOM 792 C C . VAL A 1 101 ? 7.974 8.431 -14.023 1.00 84.62 101 VAL A C 1
ATOM 794 O O . VAL A 1 101 ? 8.470 8.471 -15.154 1.00 84.62 101 VAL A O 1
ATOM 797 N N . ARG A 1 102 ? 8.051 9.482 -13.196 1.00 84.25 102 ARG A N 1
ATOM 798 C CA . ARG A 1 102 ? 8.762 10.726 -13.529 1.00 84.25 102 ARG A CA 1
ATOM 799 C C . ARG A 1 102 ? 10.249 10.469 -13.764 1.00 84.25 102 ARG A C 1
ATOM 801 O O . ARG A 1 102 ? 10.811 11.039 -14.699 1.00 84.25 102 ARG A O 1
ATOM 808 N N . MET A 1 103 ? 10.872 9.614 -12.960 1.00 79.75 103 MET A N 1
ATOM 809 C CA . MET A 1 103 ? 12.282 9.255 -13.098 1.00 79.75 103 MET A CA 1
ATOM 810 C C . MET A 1 103 ? 12.530 8.398 -14.343 1.00 79.75 103 MET A C 1
ATOM 812 O O . MET A 1 103 ? 13.415 8.721 -15.136 1.00 79.75 103 MET A O 1
ATOM 816 N N . ASN A 1 104 ? 11.700 7.378 -14.582 1.00 78.75 104 ASN A N 1
ATOM 817 C CA . ASN A 1 104 ? 11.820 6.508 -15.754 1.00 78.75 104 ASN A CA 1
ATOM 818 C C . ASN A 1 104 ? 11.722 7.296 -17.074 1.00 78.75 104 ASN A C 1
ATOM 820 O O . ASN A 1 104 ? 12.528 7.103 -17.983 1.00 78.75 104 ASN A O 1
ATOM 824 N N . ARG A 1 105 ? 10.801 8.271 -17.155 1.00 79.81 105 ARG A N 1
ATOM 825 C CA . ARG A 1 105 ? 10.699 9.173 -18.319 1.00 79.81 105 ARG A CA 1
ATOM 826 C C . ARG A 1 105 ? 11.974 9.990 -18.554 1.00 79.81 105 ARG A C 1
ATOM 828 O O . ARG A 1 105 ? 12.377 10.168 -19.701 1.00 79.81 105 ARG A O 1
ATOM 835 N N . ARG A 1 106 ? 12.638 10.465 -17.491 1.00 76.69 106 ARG A N 1
ATOM 836 C CA . ARG A 1 106 ? 13.911 11.205 -17.609 1.00 76.69 106 ARG A CA 1
ATOM 837 C C . ARG A 1 106 ? 15.051 10.318 -18.115 1.00 76.69 106 ARG A C 1
ATOM 839 O O . ARG A 1 106 ? 15.873 10.797 -18.895 1.00 76.69 106 ARG A O 1
ATOM 846 N N . ILE A 1 107 ? 15.101 9.052 -17.691 1.00 73.94 107 ILE A N 1
ATOM 847 C CA . ILE A 1 107 ? 16.119 8.086 -18.138 1.00 73.94 107 ILE A CA 1
ATOM 848 C C . ILE A 1 107 ? 15.941 7.767 -19.619 1.00 73.94 107 ILE A C 1
ATOM 850 O O . ILE A 1 107 ? 16.912 7.858 -20.370 1.00 73.94 107 ILE A O 1
ATOM 854 N N . LEU A 1 108 ? 14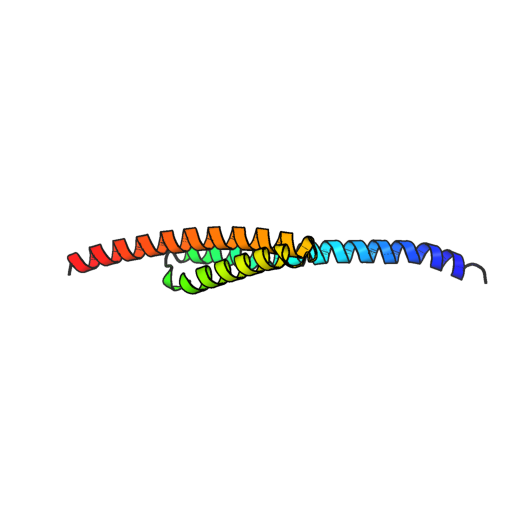.710 7.469 -20.050 1.00 73.69 108 LEU A N 1
ATOM 855 C CA . LEU A 1 108 ? 14.414 7.198 -21.456 1.00 73.69 108 LEU A CA 1
ATOM 856 C C . LEU A 1 108 ? 14.822 8.383 -22.344 1.00 73.69 108 LEU A C 1
ATOM 858 O O . LEU A 1 108 ? 15.532 8.192 -23.326 1.00 73.69 108 LEU A O 1
ATOM 862 N N . HIS A 1 109 ? 14.472 9.614 -21.955 1.00 72.50 109 HIS A N 1
ATOM 863 C CA . HIS A 1 109 ? 14.831 10.811 -22.722 1.00 72.50 109 HIS A CA 1
ATOM 864 C C . HIS A 1 109 ? 16.354 11.024 -22.831 1.00 72.50 109 HIS A C 1
ATOM 866 O O . HIS A 1 109 ? 16.867 11.304 -23.914 1.00 72.50 109 HIS A O 1
ATOM 872 N N . LYS A 1 110 ? 17.112 10.827 -21.739 1.00 74.19 110 LYS A N 1
ATOM 873 C CA . LYS A 1 110 ? 18.587 10.895 -21.778 1.00 74.19 110 LYS A CA 1
ATOM 874 C C . LYS A 1 110 ? 19.210 9.781 -22.622 1.00 74.19 110 LYS A C 1
ATOM 876 O O . LYS A 1 110 ? 20.192 10.026 -23.320 1.00 74.19 110 LYS A O 1
ATOM 881 N N . SER A 1 111 ? 18.670 8.565 -22.539 1.00 74.75 111 SER A N 1
ATOM 882 C CA . SER A 1 111 ? 19.152 7.414 -23.309 1.00 74.75 111 SER A CA 1
ATOM 883 C C . SER A 1 111 ? 18.980 7.638 -24.812 1.00 74.75 111 SER A C 1
ATOM 885 O O . SER A 1 111 ? 19.933 7.417 -25.558 1.00 74.75 111 SER A O 1
ATOM 887 N N . GLN A 1 112 ? 17.825 8.161 -25.237 1.00 70.62 112 GLN A N 1
ATOM 888 C CA . GLN A 1 112 ? 17.546 8.487 -26.639 1.00 70.62 112 GLN A CA 1
ATOM 889 C C . GLN A 1 112 ? 18.547 9.510 -27.199 1.00 70.62 112 GLN A C 1
ATOM 891 O O . GLN A 1 112 ? 19.157 9.251 -28.235 1.00 70.62 112 GLN A O 1
ATOM 896 N N . TYR A 1 113 ? 18.821 10.606 -26.477 1.00 71.06 113 TYR A N 1
ATOM 897 C CA . TYR A 1 113 ? 19.818 11.597 -26.911 1.00 71.06 113 TYR A CA 1
ATOM 898 C C . TYR A 1 113 ? 21.219 10.986 -27.073 1.00 71.06 113 TYR A C 1
ATOM 900 O O . TYR A 1 113 ? 21.905 11.256 -28.053 1.00 71.06 113 TYR A O 1
ATOM 908 N N . LYS A 1 114 ? 21.641 10.113 -26.147 1.00 69.31 114 LYS A N 1
ATOM 909 C CA . LYS A 1 114 ? 22.960 9.462 -26.229 1.00 69.31 114 LYS A CA 1
ATOM 910 C C . LYS A 1 114 ? 23.065 8.472 -27.397 1.00 69.31 114 LYS A C 1
ATOM 912 O O . LYS A 1 114 ? 24.165 8.273 -27.895 1.00 69.31 114 LYS A O 1
ATOM 917 N N . SER A 1 115 ? 21.956 7.854 -27.816 1.00 75.75 115 SER A N 1
ATOM 918 C CA . SER A 1 115 ? 21.941 6.938 -28.968 1.00 75.75 115 SER A CA 1
ATOM 919 C C . SER A 1 115 ? 22.025 7.652 -30.315 1.00 75.75 115 SER A C 1
ATOM 921 O O . SER A 1 115 ? 22.585 7.091 -31.240 1.00 75.75 115 SER A O 1
ATOM 923 N N . ILE A 1 116 ? 21.526 8.890 -30.412 1.00 75.56 116 ILE A N 1
ATOM 924 C CA . ILE A 1 116 ? 21.618 9.693 -31.642 1.00 75.56 116 ILE A CA 1
ATOM 925 C C . ILE A 1 116 ? 23.059 10.173 -31.888 1.00 75.56 116 ILE A C 1
ATOM 927 O O . ILE A 1 116 ? 23.459 10.366 -33.028 1.00 75.56 116 ILE A O 1
ATOM 931 N N . TRP A 1 117 ? 23.844 10.359 -30.823 1.00 70.50 117 TRP A N 1
ATOM 932 C CA . TRP A 1 117 ? 25.234 10.829 -30.890 1.00 70.50 117 TRP A CA 1
ATOM 933 C C . TRP A 1 117 ? 26.288 9.704 -30.957 1.00 70.50 117 TRP A C 1
ATOM 935 O O . TRP A 1 117 ? 27.465 9.965 -30.702 1.00 70.50 117 TRP A O 1
ATOM 945 N N . ARG A 1 118 ? 25.900 8.462 -31.266 1.00 54.69 118 ARG A N 1
ATOM 946 C CA . ARG A 1 118 ? 26.830 7.365 -31.577 1.00 54.69 118 ARG A CA 1
ATOM 947 C C . ARG A 1 118 ? 26.528 6.834 -32.969 1.00 54.69 118 ARG A C 1
ATOM 949 O O . ARG A 1 118 ? 27.509 6.589 -33.696 1.00 54.69 118 ARG A O 1
#

pLDDT: mean 78.82, std 8.91, range [49.91, 90.44]

Sequence (118 aa):
MMLIERTAIEMLPLREVISIMILVLSSGFIIFGGAVPYVFQYMEIVERKNSQGFSLLVCLSLCIANILRILFWVGKRFDLALLAQSIVMFSCMVLMLEVSVRMNRRILHKSQYKSIWR

Radius of gyration: 23.63 Å; chains: 1; bounding box: 45×22×87 Å

Organism: Dracunculus medinensis (NCBI:txid318479)

InterPro domains:
  IPR006603 PQ-loop repeat [PF04193] (25-80)
  IPR052241 Solute Carrier Family 66 (SLC66) and Scramblase ANY1 [PTHR14856] (24-106)

Foldseek 3Di:
DPPVVVVVVVVVVVVVVVVVVVVVVVLVCLQVVLLVVLVVVQVVCVVVLALPVPDLVVLVVVLVVLVVVQVVCVVPPDDPSVVNSSVSNNVSSVVSSVSSVVSVVVVVVVVVVVVVVD